Protein AF-A0A8J7QDY3-F1 (afdb_monomer_lite)

Sequence (59 aa):
RITLRLAGPADVLAAVRAHQDFLARETLADEVSYVDSVPSGVEATVGDGQSITVGVVKA

pLDDT: mean 95.66, std 3.78, range [73.56, 98.44]

Foldseek 3Di:
DKEKEKAFDPVVVVVCVVCVVVVCVVVVHPYYHYDNDDVVFDWDADDPGTIMTMDIDDD

Radius of gyration: 10.76 Å; chains: 1; bounding box: 23×15×24 Å

Structure (mmCIF, N/CA/C/O backbone):
data_AF-A0A8J7QDY3-F1
#
_entry.id   AF-A0A8J7QDY3-F1
#
loop_
_atom_site.group_PDB
_atom_site.id
_atom_site.type_symbol
_atom_site.label_atom_id
_atom_site.label_alt_id
_atom_site.label_comp_id
_atom_site.label_asym_id
_atom_site.label_entity_id
_atom_site.label_seq_id
_atom_site.pdbx_PDB_ins_code
_atom_site.Cartn_x
_atom_site.Cartn_y
_atom_site.Cartn_z
_atom_site.occupancy
_atom_site.B_iso_or_equiv
_atom_site.auth_seq_id
_atom_site.auth_comp_id
_atom_site.auth_asym_id
_atom_site.auth_atom_id
_atom_site.pdbx_PDB_model_num
ATOM 1 N N . ARG A 1 1 ? 7.054 0.230 -14.480 1.00 83.75 1 ARG A N 1
ATOM 2 C CA . ARG A 1 1 ? 6.044 -0.564 -13.759 1.00 83.75 1 ARG A CA 1
ATOM 3 C C . ARG A 1 1 ? 6.532 -0.764 -12.330 1.00 83.75 1 ARG A C 1
ATOM 5 O O . ARG A 1 1 ? 7.745 -0.723 -12.129 1.00 83.75 1 ARG A O 1
ATOM 12 N N . ILE A 1 2 ? 5.625 -0.826 -11.360 1.00 96.44 2 ILE A N 1
ATOM 13 C CA . ILE A 1 2 ? 5.944 -0.723 -9.927 1.00 96.44 2 ILE A CA 1
ATOM 14 C C . ILE A 1 2 ? 5.250 -1.823 -9.122 1.00 96.44 2 ILE A C 1
ATOM 16 O O . ILE A 1 2 ? 4.232 -2.353 -9.569 1.00 96.44 2 ILE A O 1
ATOM 20 N N . THR A 1 3 ? 5.751 -2.076 -7.913 1.00 96.75 3 THR A N 1
ATOM 21 C CA . THR A 1 3 ? 4.971 -2.708 -6.841 1.00 96.75 3 THR A CA 1
ATOM 22 C C . THR A 1 3 ? 4.543 -1.629 -5.849 1.00 96.75 3 THR A C 1
ATOM 24 O O . THR A 1 3 ? 5.378 -0.862 -5.353 1.00 96.75 3 THR A O 1
ATOM 27 N N . LEU A 1 4 ? 3.246 -1.577 -5.548 1.00 96.94 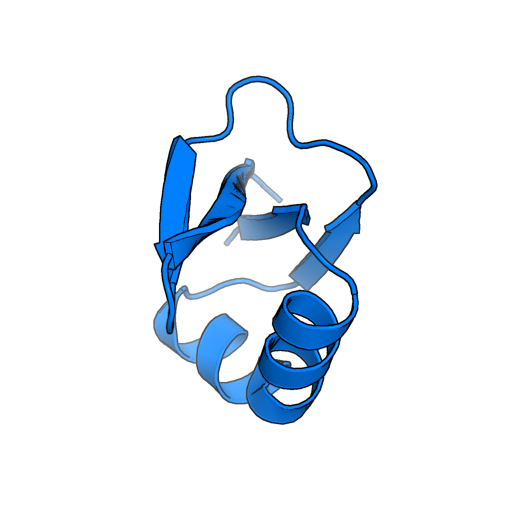4 LEU A N 1
ATOM 28 C CA . LEU A 1 4 ? 2.677 -0.725 -4.507 1.00 96.94 4 LEU A CA 1
ATOM 29 C C . LEU A 1 4 ? 2.671 -1.495 -3.182 1.00 96.94 4 LEU A C 1
ATOM 31 O O . LEU A 1 4 ? 2.089 -2.572 -3.108 1.00 96.94 4 LEU A O 1
ATOM 35 N N . ARG A 1 5 ? 3.307 -0.961 -2.140 1.00 97.62 5 ARG A N 1
ATOM 36 C CA . ARG A 1 5 ? 3.331 -1.555 -0.795 1.00 97.62 5 ARG A CA 1
ATOM 37 C C . ARG A 1 5 ? 2.433 -0.764 0.139 1.00 97.62 5 ARG A C 1
ATOM 39 O O . ARG A 1 5 ? 2.553 0.459 0.202 1.00 97.62 5 ARG A O 1
ATOM 46 N N . LEU A 1 6 ? 1.581 -1.461 0.878 1.00 97.88 6 LEU A N 1
ATOM 47 C CA . LEU A 1 6 ? 0.609 -0.868 1.789 1.00 97.88 6 LEU A CA 1
ATOM 48 C C . LEU A 1 6 ? 0.746 -1.494 3.177 1.00 97.88 6 LEU A C 1
ATOM 50 O O . LEU A 1 6 ? 0.743 -2.718 3.309 1.00 97.88 6 LEU A O 1
ATOM 54 N N . ALA A 1 7 ? 0.841 -0.646 4.197 1.00 98.25 7 ALA A N 1
ATOM 55 C CA . ALA A 1 7 ? 0.777 -1.030 5.603 1.00 98.25 7 ALA A CA 1
ATOM 56 C C . ALA A 1 7 ? -0.272 -0.175 6.312 1.00 98.25 7 ALA A C 1
ATOM 58 O O . ALA A 1 7 ? -0.362 1.025 6.067 1.00 98.25 7 ALA A O 1
ATOM 59 N N . GLY A 1 8 ? -1.068 -0.780 7.185 1.00 97.31 8 GLY A N 1
ATOM 60 C CA . GLY A 1 8 ? -2.118 -0.077 7.911 1.00 97.31 8 GLY A CA 1
ATOM 61 C C . GLY A 1 8 ? -3.050 -1.029 8.662 1.00 97.31 8 GLY A C 1
ATOM 62 O O . GLY A 1 8 ? -2.835 -2.245 8.643 1.00 97.31 8 GLY A O 1
ATOM 63 N N . PRO A 1 9 ? -4.085 -0.488 9.322 1.00 97.12 9 PRO A N 1
ATOM 64 C CA . PRO A 1 9 ? -5.112 -1.259 10.011 1.00 97.12 9 PRO A CA 1
ATOM 65 C C . PRO A 1 9 ? -5.784 -2.304 9.112 1.00 97.12 9 PRO A C 1
ATOM 67 O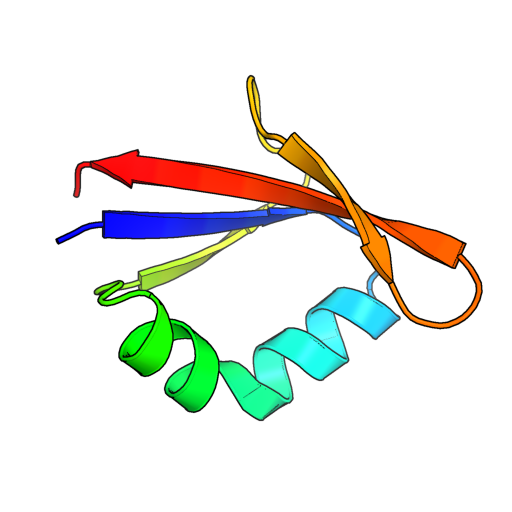 O . PRO A 1 9 ? -5.978 -2.094 7.913 1.00 97.12 9 PRO A O 1
ATOM 70 N N . ALA A 1 10 ? -6.144 -3.449 9.694 1.00 96.25 10 ALA A N 1
ATOM 71 C CA . ALA A 1 10 ? -6.644 -4.602 8.944 1.00 96.25 10 ALA A CA 1
ATOM 72 C C . ALA A 1 10 ? -7.951 -4.319 8.181 1.00 96.25 10 ALA A C 1
ATOM 74 O O . ALA A 1 10 ? -8.144 -4.835 7.084 1.00 96.25 10 ALA A O 1
ATOM 75 N N . ASP A 1 11 ? -8.830 -3.494 8.741 1.00 95.56 11 ASP A N 1
ATOM 76 C CA . ASP A 1 11 ? -10.072 -3.034 8.120 1.00 95.56 11 ASP A CA 1
ATOM 77 C C . ASP A 1 11 ? -9.813 -2.136 6.900 1.00 95.56 11 ASP A C 1
ATOM 79 O O . ASP A 1 11 ? -10.398 -2.363 5.838 1.00 95.56 11 ASP A O 1
ATOM 83 N N . VAL A 1 12 ? -8.862 -1.201 7.001 1.00 96.31 12 VAL A N 1
ATOM 84 C CA . VAL A 1 12 ? -8.406 -0.385 5.863 1.00 96.31 12 VAL A CA 1
ATOM 85 C C . VAL A 1 12 ? -7.822 -1.276 4.768 1.00 96.31 12 VAL A C 1
ATOM 87 O O . VAL A 1 12 ? -8.218 -1.180 3.605 1.00 96.31 12 VAL A O 1
ATOM 90 N N . LEU A 1 13 ? -6.909 -2.187 5.120 1.00 97.38 13 LEU A N 1
ATOM 91 C CA . LEU A 1 13 ? -6.284 -3.087 4.148 1.00 97.38 13 LEU A CA 1
ATOM 92 C C . LEU A 1 13 ? -7.292 -4.057 3.515 1.00 97.38 13 LEU A C 1
ATOM 94 O O . LEU A 1 13 ? -7.133 -4.421 2.349 1.00 97.38 13 LEU A O 1
ATOM 98 N N . ALA A 1 14 ? -8.340 -4.457 4.238 1.00 97.38 14 ALA A N 1
ATOM 99 C CA . ALA A 1 14 ? -9.426 -5.261 3.687 1.00 97.38 14 ALA A CA 1
ATOM 100 C C . ALA A 1 14 ? -10.228 -4.485 2.631 1.00 97.38 14 ALA A C 1
ATOM 102 O O . ALA A 1 14 ? -10.502 -5.031 1.559 1.00 97.38 14 ALA A O 1
ATOM 103 N N . ALA A 1 15 ? -10.544 -3.211 2.886 1.00 96.44 15 ALA A N 1
ATOM 104 C CA . ALA A 1 15 ? -11.216 -2.347 1.916 1.00 96.44 15 ALA A CA 1
ATOM 105 C C . ALA A 1 15 ? -10.360 -2.130 0.657 1.00 96.44 15 ALA A C 1
ATOM 107 O O . ALA A 1 15 ? -10.842 -2.298 -0.464 1.00 96.44 15 ALA A O 1
ATOM 108 N N . VAL A 1 16 ? -9.064 -1.855 0.835 1.00 96.88 16 VAL A N 1
ATOM 109 C CA . VAL A 1 16 ? -8.091 -1.765 -0.266 1.00 96.88 16 VAL A CA 1
ATOM 110 C C . VAL A 1 16 ? -8.071 -3.064 -1.073 1.00 96.88 16 VAL A C 1
ATOM 112 O O . VAL A 1 16 ? -8.156 -3.026 -2.299 1.00 96.88 16 VAL A O 1
ATOM 115 N N . ARG A 1 17 ? -8.010 -4.223 -0.406 1.00 97.62 17 ARG A N 1
ATOM 116 C CA . ARG A 1 17 ? -7.968 -5.532 -1.070 1.00 97.62 17 ARG A CA 1
ATOM 117 C C . ARG A 1 17 ? -9.220 -5.822 -1.881 1.00 97.62 17 ARG A C 1
ATOM 119 O O . ARG A 1 17 ? -9.110 -6.351 -2.984 1.00 97.62 17 ARG A O 1
ATOM 126 N N . ALA A 1 18 ? -10.388 -5.424 -1.385 1.00 98.25 18 ALA A N 1
ATOM 127 C CA . ALA A 1 18 ? -11.633 -5.525 -2.136 1.00 98.25 18 ALA A CA 1
ATOM 128 C C . ALA A 1 18 ? -11.625 -4.673 -3.421 1.00 98.25 18 ALA A C 1
ATOM 130 O O . ALA A 1 18 ? -12.452 -4.899 -4.302 1.00 98.25 18 ALA A O 1
ATOM 131 N N . HIS A 1 19 ? -10.743 -3.673 -3.531 1.00 97.06 19 HIS A N 1
ATOM 132 C CA . HIS A 1 19 ? -10.653 -2.732 -4.658 1.00 97.06 19 HIS A CA 1
ATOM 133 C C . HIS A 1 19 ? -9.263 -2.747 -5.323 1.00 97.06 19 HIS A C 1
ATOM 135 O O . HIS A 1 19 ? -8.877 -1.803 -6.016 1.00 97.06 19 HIS A O 1
ATOM 141 N N . GLN A 1 20 ? -8.504 -3.832 -5.140 1.00 97.25 20 GLN A N 1
ATOM 142 C CA . GLN A 1 20 ? -7.108 -3.931 -5.566 1.00 97.25 20 GLN A CA 1
ATOM 143 C C . GLN A 1 20 ? -6.918 -3.704 -7.071 1.00 97.25 20 GLN A C 1
ATOM 145 O O . GLN A 1 20 ? -5.981 -3.019 -7.470 1.00 97.25 20 GLN A O 1
ATOM 150 N N . ASP A 1 21 ? -7.805 -4.243 -7.909 1.00 96.56 21 ASP A N 1
ATOM 151 C CA . ASP A 1 21 ? -7.687 -4.119 -9.367 1.00 96.56 21 ASP A CA 1
ATOM 152 C C . ASP A 1 21 ? -7.841 -2.673 -9.845 1.00 96.56 21 ASP A C 1
ATOM 154 O O . ASP A 1 21 ? -7.209 -2.262 -10.820 1.00 96.56 21 ASP A O 1
ATOM 158 N N . PHE A 1 22 ? -8.676 -1.891 -9.157 1.00 96.56 22 PHE A N 1
ATOM 159 C CA . PHE A 1 22 ? -8.813 -0.464 -9.421 1.00 96.56 22 PHE A CA 1
ATOM 160 C C . PHE A 1 22 ? -7.515 0.267 -9.063 1.00 96.56 22 PHE A C 1
ATOM 162 O O . PHE A 1 22 ? -6.967 0.985 -9.896 1.00 96.56 22 PHE A O 1
ATOM 169 N N . LEU A 1 23 ? -6.970 0.005 -7.871 1.00 95.62 23 LEU A N 1
ATOM 170 C CA . LEU A 1 23 ? -5.713 0.604 -7.413 1.00 95.62 23 LEU A CA 1
ATOM 171 C C . LEU A 1 23 ? -4.530 0.259 -8.322 1.00 95.62 23 LEU A C 1
ATOM 173 O O . LEU A 1 23 ? -3.754 1.146 -8.679 1.00 95.62 23 LEU A O 1
ATOM 177 N N . ALA A 1 24 ? -4.396 -1.005 -8.726 1.00 96.44 24 ALA A N 1
ATOM 178 C CA . ALA A 1 24 ? -3.318 -1.446 -9.605 1.00 96.44 24 ALA A CA 1
ATOM 179 C C . ALA A 1 24 ? -3.368 -0.728 -10.964 1.00 96.44 24 ALA A C 1
ATOM 181 O O . ALA A 1 24 ? -2.340 -0.278 -11.467 1.00 96.44 24 ALA A O 1
ATOM 182 N N . ARG A 1 25 ? -4.568 -0.549 -11.533 1.00 97.00 25 ARG A N 1
ATOM 183 C CA . ARG A 1 25 ? -4.758 0.168 -12.804 1.00 97.00 25 ARG A CA 1
ATOM 184 C C . ARG A 1 25 ? -4.479 1.660 -12.683 1.00 97.00 25 ARG A C 1
ATOM 186 O O . ARG A 1 25 ? -3.760 2.192 -13.522 1.00 97.00 25 ARG A O 1
ATOM 193 N N . GLU A 1 26 ? -4.998 2.308 -11.645 1.00 97.19 26 GLU A N 1
ATOM 194 C CA . GLU A 1 26 ? -4.831 3.752 -11.438 1.00 97.19 26 GLU A CA 1
ATOM 195 C C . GLU A 1 26 ? -3.364 4.130 -11.185 1.00 97.19 26 GLU A C 1
ATOM 197 O O . GLU A 1 26 ? -2.875 5.154 -11.654 1.00 97.19 26 GLU A O 1
ATOM 202 N N . THR A 1 27 ? -2.629 3.266 -10.481 1.00 95.62 27 THR A N 1
ATOM 203 C CA . THR A 1 27 ? -1.214 3.493 -10.139 1.00 95.62 27 THR A CA 1
ATOM 204 C C . THR A 1 27 ? -0.229 2.878 -11.134 1.00 95.62 27 THR A C 1
ATOM 206 O O . THR A 1 27 ? 0.982 3.035 -10.974 1.00 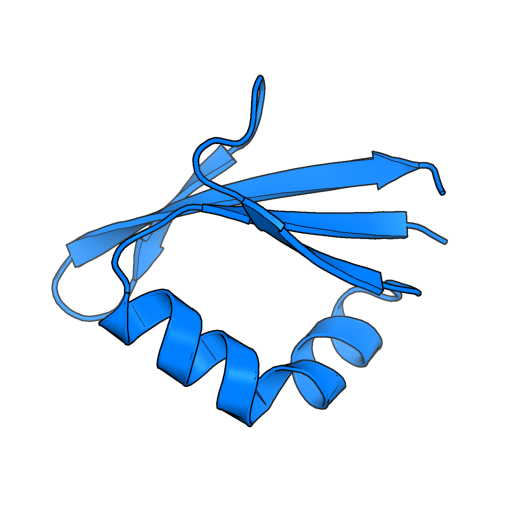95.62 27 THR A O 1
ATOM 209 N N . LEU A 1 28 ? -0.722 2.185 -12.168 1.00 96.38 28 LEU A N 1
ATOM 210 C CA . LEU A 1 28 ? 0.090 1.418 -13.122 1.00 96.38 28 LEU A CA 1
ATOM 211 C C . LEU A 1 28 ? 1.036 0.412 -12.427 1.00 96.38 28 LEU A C 1
ATOM 213 O O . LEU A 1 28 ? 2.176 0.193 -12.866 1.00 96.38 28 LEU A O 1
ATOM 217 N N . ALA A 1 29 ? 0.566 -0.179 -11.328 1.00 96.88 29 ALA A N 1
ATOM 218 C CA . ALA A 1 29 ? 1.276 -1.202 -10.577 1.00 96.88 29 ALA A CA 1
ATOM 219 C C . ALA A 1 29 ? 1.038 -2.589 -11.183 1.00 96.88 29 ALA A C 1
ATOM 221 O O . ALA A 1 29 ? -0.086 -2.942 -11.535 1.00 96.88 29 ALA A O 1
ATOM 222 N N . ASP A 1 30 ? 2.102 -3.387 -11.275 1.00 96.44 30 ASP A N 1
ATOM 223 C CA . ASP A 1 3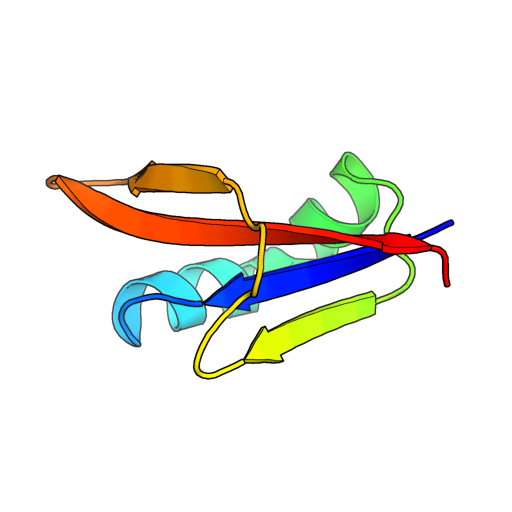0 ? 1.986 -4.810 -11.623 1.00 96.44 30 ASP A CA 1
ATOM 224 C C . ASP A 1 30 ? 1.564 -5.645 -10.406 1.00 96.44 30 ASP A C 1
ATOM 226 O O . ASP A 1 30 ? 0.997 -6.726 -10.553 1.00 96.44 30 ASP A O 1
ATOM 230 N N . GLU A 1 31 ? 1.841 -5.145 -9.201 1.00 95.69 31 GLU A N 1
ATOM 231 C CA . GLU A 1 31 ? 1.578 -5.836 -7.946 1.00 95.69 31 GLU A CA 1
ATOM 232 C C . GLU A 1 31 ? 1.184 -4.843 -6.847 1.00 95.69 31 GLU A C 1
ATOM 234 O O . GLU A 1 31 ? 1.733 -3.742 -6.744 1.00 95.69 31 GLU A O 1
ATOM 239 N N . VAL A 1 32 ? 0.260 -5.271 -5.986 1.00 97.19 32 VAL A N 1
ATOM 240 C CA . VAL A 1 32 ? -0.069 -4.606 -4.723 1.00 97.19 32 VAL A CA 1
ATOM 241 C C . VAL A 1 32 ? 0.257 -5.571 -3.588 1.00 97.19 32 VAL A C 1
ATOM 243 O O . VAL A 1 32 ? -0.338 -6.646 -3.497 1.00 97.19 32 VAL A O 1
ATOM 246 N N . SER A 1 33 ? 1.196 -5.198 -2.721 1.00 96.56 33 SER A N 1
ATOM 247 C CA . SER A 1 33 ? 1.595 -5.994 -1.565 1.00 96.56 33 SER A CA 1
ATOM 248 C C . SER A 1 33 ? 1.147 -5.350 -0.255 1.00 96.56 33 SER A C 1
ATOM 250 O O . SER A 1 33 ? 1.169 -4.132 -0.078 1.00 96.56 33 SER A O 1
ATOM 252 N N . TYR A 1 34 ? 0.733 -6.204 0.676 1.00 97.19 34 TYR A N 1
ATOM 253 C CA . TYR A 1 34 ? 0.264 -5.826 2.004 1.00 97.19 34 TYR A CA 1
ATOM 254 C C . TYR A 1 34 ? 1.312 -6.316 2.990 1.00 97.19 34 TYR A C 1
ATOM 256 O O . TYR A 1 34 ? 1.599 -7.513 3.028 1.00 97.19 34 TYR A O 1
ATOM 264 N N . VAL A 1 35 ? 1.925 -5.394 3.717 1.00 96.94 35 VAL A N 1
ATOM 265 C CA . VAL A 1 35 ? 3.096 -5.649 4.561 1.00 96.94 35 VAL A CA 1
ATOM 266 C C . VAL A 1 35 ? 2.893 -5.024 5.935 1.00 96.94 35 VAL A C 1
ATOM 268 O O . VAL A 1 35 ? 2.104 -4.095 6.083 1.00 96.94 35 VAL A O 1
ATOM 271 N N . ASP A 1 36 ? 3.634 -5.497 6.935 1.00 96.19 36 ASP A N 1
ATOM 272 C CA . ASP A 1 36 ? 3.520 -4.970 8.303 1.00 96.19 36 ASP A CA 1
ATOM 273 C C . ASP A 1 36 ? 4.048 -3.533 8.421 1.00 96.19 36 ASP A C 1
ATOM 275 O O . ASP A 1 36 ? 3.587 -2.749 9.246 1.00 96.19 36 ASP A O 1
ATOM 279 N N . SER A 1 37 ? 5.030 -3.170 7.592 1.00 95.81 37 SER A N 1
ATOM 280 C CA . SER A 1 37 ? 5.566 -1.812 7.515 1.00 95.81 37 SER A CA 1
ATOM 281 C C . SER A 1 37 ? 6.151 -1.520 6.136 1.00 95.81 37 SER A C 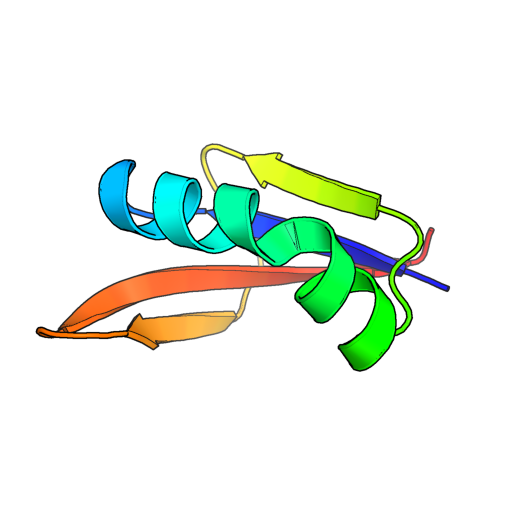1
ATOM 283 O O . SER A 1 37 ? 6.609 -2.420 5.428 1.00 95.81 37 SER A O 1
ATOM 285 N N . VAL A 1 38 ? 6.160 -0.239 5.762 1.00 96.25 38 VAL A N 1
ATOM 286 C CA . VAL A 1 38 ? 6.757 0.241 4.513 1.00 96.25 38 VAL A CA 1
ATOM 287 C C . VAL A 1 38 ? 7.889 1.219 4.842 1.00 96.25 38 VAL A C 1
ATOM 289 O O . VAL A 1 38 ? 7.630 2.404 5.063 1.00 96.25 38 VAL A O 1
ATOM 292 N N . PRO A 1 39 ? 9.153 0.755 4.892 1.00 88.94 39 PRO A N 1
ATOM 293 C CA . PRO A 1 39 ? 10.294 1.633 5.123 1.00 88.94 39 PRO A CA 1
ATOM 294 C C . PRO A 1 39 ? 10.349 2.739 4.065 1.00 88.94 39 PRO A C 1
ATOM 296 O O . PRO A 1 39 ? 10.214 2.456 2.874 1.00 88.94 39 PRO A O 1
ATOM 299 N N . SER A 1 40 ? 10.534 3.988 4.503 1.00 89.62 40 SER A N 1
ATOM 300 C CA . SER A 1 40 ? 10.527 5.178 3.633 1.00 89.62 40 SER A CA 1
ATOM 301 C C . SER A 1 40 ? 9.217 5.403 2.861 1.00 89.62 40 SER A C 1
ATOM 303 O O . SER A 1 40 ? 9.210 6.125 1.864 1.00 89.62 40 SER A O 1
ATOM 305 N N . GLY A 1 41 ? 8.117 4.788 3.303 1.00 94.06 41 GLY A N 1
ATOM 306 C CA . GLY A 1 41 ? 6.786 5.064 2.782 1.00 94.06 41 GLY A CA 1
ATOM 307 C C . GLY A 1 41 ? 6.253 6.424 3.236 1.00 94.06 41 GLY A C 1
ATOM 308 O O . GLY A 1 41 ? 6.741 7.025 4.193 1.00 94.06 41 GLY A O 1
ATOM 309 N N . VAL A 1 42 ? 5.239 6.905 2.527 1.00 97.75 42 VAL A N 1
ATOM 310 C CA . VAL A 1 42 ? 4.497 8.118 2.859 1.00 97.75 42 VAL A CA 1
ATOM 311 C C . VAL A 1 42 ? 3.345 7.738 3.779 1.00 97.75 42 VAL A C 1
ATOM 313 O O . VAL A 1 42 ? 2.522 6.893 3.424 1.00 97.75 42 VAL A O 1
ATOM 316 N N . GLU A 1 43 ? 3.295 8.355 4.955 1.00 97.50 43 GLU A N 1
ATOM 317 C CA . GLU A 1 43 ? 2.167 8.229 5.873 1.00 97.50 43 GLU A CA 1
ATOM 318 C C . GLU A 1 43 ? 1.019 9.152 5.441 1.00 97.50 43 GLU A C 1
ATOM 320 O O . GLU A 1 43 ? 1.236 10.299 5.046 1.00 97.50 43 GLU A O 1
ATOM 325 N N . ALA A 1 44 ? -0.205 8.639 5.506 1.00 95.88 44 ALA A N 1
ATOM 326 C CA . ALA A 1 44 ? -1.431 9.355 5.190 1.00 95.88 44 ALA A CA 1
ATOM 327 C C . ALA A 1 44 ? -2.565 8.900 6.116 1.00 95.88 44 ALA A C 1
ATOM 329 O O . ALA A 1 44 ? -2.480 7.850 6.749 1.00 95.88 44 ALA A O 1
ATOM 330 N N . THR A 1 45 ? -3.650 9.669 6.166 1.00 97.31 45 THR A N 1
ATOM 331 C CA . THR A 1 45 ? -4.871 9.296 6.888 1.00 97.31 45 THR A CA 1
ATOM 332 C C . THR A 1 45 ? -6.026 9.056 5.921 1.00 97.31 45 THR A C 1
ATOM 334 O O . THR A 1 45 ? -6.156 9.735 4.902 1.00 97.31 45 THR A O 1
ATOM 337 N N . VAL A 1 46 ? -6.869 8.071 6.231 1.00 94.88 46 VAL A N 1
ATOM 338 C CA . VAL A 1 46 ? -8.047 7.694 5.439 1.00 94.88 46 VAL A CA 1
ATOM 339 C C . VAL A 1 46 ? -9.270 7.508 6.333 1.00 94.88 46 VAL A C 1
ATOM 341 O O . VAL A 1 46 ? -9.138 7.230 7.526 1.00 94.88 46 VAL A O 1
ATOM 344 N N . GLY A 1 47 ? -10.463 7.661 5.751 1.00 92.44 47 GLY A N 1
ATOM 345 C CA . GLY A 1 47 ? -11.731 7.504 6.470 1.00 92.44 47 GLY A CA 1
ATOM 346 C C . GLY A 1 47 ? -11.792 8.381 7.722 1.00 92.44 47 GLY A C 1
ATOM 347 O O . GLY A 1 47 ? -11.501 9.576 7.661 1.00 92.44 47 GLY A O 1
ATOM 348 N N . ASP A 1 48 ? -12.092 7.759 8.863 1.00 92.62 48 ASP A N 1
ATOM 349 C CA . ASP A 1 48 ? -12.206 8.396 10.184 1.00 92.62 48 ASP A CA 1
ATOM 350 C C . ASP A 1 48 ? -10.840 8.698 10.845 1.00 92.62 48 ASP A C 1
ATOM 352 O O . ASP A 1 48 ? -10.686 8.637 12.064 1.00 92.62 48 ASP A O 1
ATOM 356 N N . GLY A 1 49 ? -9.819 9.015 10.043 1.00 95.94 49 GLY A N 1
ATOM 357 C CA . GLY A 1 49 ? -8.476 9.362 10.519 1.00 95.94 49 GLY A CA 1
ATOM 358 C C . GLY A 1 49 ? -7.541 8.169 10.743 1.00 95.94 49 GLY A C 1
ATOM 359 O O . GLY A 1 49 ? -6.528 8.310 11.425 1.00 95.94 49 GLY A O 1
ATOM 360 N N . GLN A 1 50 ? -7.845 7.003 10.170 1.00 96.94 50 GLN A N 1
ATOM 361 C CA . GLN A 1 50 ? -6.982 5.825 10.264 1.00 96.94 50 GLN A CA 1
ATOM 362 C C . GLN A 1 50 ? -5.689 6.044 9.474 1.00 96.94 50 GLN A C 1
ATOM 364 O O . GLN A 1 50 ? -5.738 6.446 8.312 1.00 96.94 50 GLN A O 1
ATOM 369 N N . SER A 1 51 ? -4.537 5.778 10.096 1.00 96.62 51 SER A N 1
ATOM 370 C CA . SER A 1 51 ? -3.235 5.931 9.435 1.00 96.62 51 SER A CA 1
ATOM 371 C C . SER A 1 51 ? -2.956 4.763 8.487 1.00 96.62 51 SER A C 1
ATOM 373 O O . SER A 1 51 ? -3.206 3.604 8.814 1.00 96.62 51 SER A O 1
ATOM 375 N N . ILE A 1 52 ? -2.422 5.071 7.311 1.00 97.69 52 ILE A N 1
ATOM 376 C CA . ILE A 1 52 ? -1.914 4.119 6.328 1.00 97.69 52 ILE A CA 1
ATOM 377 C C . ILE A 1 52 ? -0.549 4.607 5.843 1.00 97.69 52 ILE A C 1
ATOM 379 O O . ILE A 1 52 ? -0.325 5.801 5.661 1.00 97.69 52 ILE A O 1
ATOM 383 N N . THR A 1 53 ? 0.377 3.687 5.603 1.00 98.44 53 THR A N 1
ATOM 384 C CA . THR A 1 53 ? 1.658 3.982 4.961 1.00 98.44 53 THR A CA 1
ATOM 385 C C . THR A 1 53 ? 1.698 3.360 3.573 1.00 98.44 53 THR A C 1
ATOM 387 O O . THR A 1 53 ? 1.460 2.161 3.406 1.00 98.44 53 THR A O 1
ATOM 390 N N . VAL A 1 54 ? 2.030 4.178 2.577 1.00 97.81 54 VAL A N 1
ATOM 391 C CA . VAL A 1 54 ? 2.103 3.785 1.167 1.00 97.81 54 VAL A CA 1
ATOM 392 C C . VAL A 1 54 ? 3.533 3.921 0.673 1.00 97.81 54 VAL A C 1
ATOM 394 O O . VAL A 1 54 ? 4.173 4.949 0.873 1.00 97.81 54 VAL A O 1
ATOM 397 N N . GLY A 1 55 ? 4.0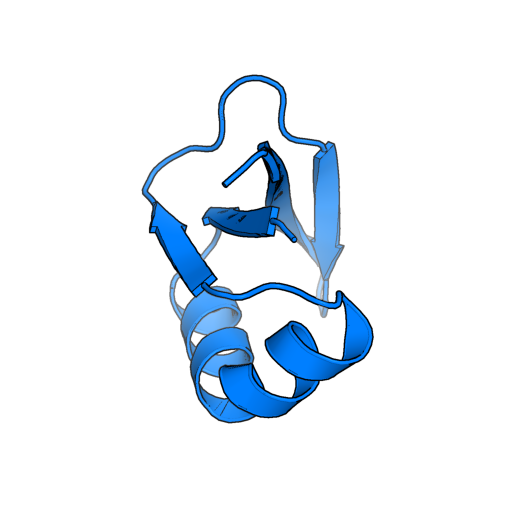44 2.913 -0.023 1.00 97.44 55 GLY A N 1
ATOM 398 C CA . GLY A 1 55 ? 5.343 3.004 -0.682 1.00 97.44 55 GLY A CA 1
ATOM 399 C C . GLY A 1 55 ? 5.316 2.435 -2.080 1.00 97.44 55 GLY A C 1
ATOM 400 O O . GLY A 1 55 ? 4.527 1.553 -2.411 1.00 97.44 55 GLY A O 1
ATOM 401 N N . VAL A 1 56 ? 6.223 2.948 -2.896 1.00 96.31 56 VAL A N 1
ATOM 402 C CA . VAL A 1 56 ? 6.395 2.537 -4.282 1.00 96.31 56 VAL A CA 1
ATOM 403 C C . VAL A 1 56 ? 7.797 1.983 -4.430 1.00 96.31 56 VAL A C 1
ATOM 405 O O . VAL A 1 56 ? 8.772 2.642 -4.069 1.00 96.31 56 VAL A O 1
ATOM 408 N N . VAL A 1 57 ? 7.905 0.781 -4.984 1.00 94.56 57 VAL A N 1
ATOM 409 C CA . VAL A 1 57 ? 9.193 0.214 -5.381 1.00 94.56 57 VAL A CA 1
ATOM 410 C C . VAL A 1 57 ? 9.194 -0.055 -6.875 1.00 94.56 57 VAL A C 1
ATOM 412 O O . VAL A 1 57 ? 8.176 -0.424 -7.465 1.00 94.56 57 VAL A O 1
ATOM 415 N N . LYS A 1 58 ? 10.354 0.152 -7.499 1.00 92.44 58 LYS A N 1
ATOM 416 C CA . LYS A 1 58 ? 10.561 -0.279 -8.877 1.00 92.44 58 LYS A CA 1
ATOM 417 C C . LYS A 1 58 ? 10.495 -1.809 -8.910 1.00 92.44 58 LYS A C 1
ATOM 419 O O . LYS A 1 58 ? 11.188 -2.442 -8.115 1.00 92.44 58 LYS A O 1
ATOM 424 N N . ALA A 1 59 ? 9.647 -2.341 -9.789 1.00 73.56 59 ALA A N 1
ATOM 425 C CA . ALA A 1 59 ? 9.586 -3.769 -10.089 1.00 73.56 59 ALA A CA 1
ATOM 426 C C . ALA A 1 59 ? 10.800 -4.200 -10.925 1.00 73.56 59 ALA A C 1
ATOM 428 O O . ALA A 1 59 ? 11.256 -3.380 -11.765 1.00 73.56 59 ALA A O 1
#

Secondary structure (DSSP, 8-state):
-EEEEEE--HHHHHHHHHTHHHHHHHHTEEEEEE-S--TTPEEEEETTTEEEEEEEEE-